Protein AF-A0A7C5Y019-F1 (afdb_monomer)

Nearest PDB structures (foldseek):
  6u0i-assembly1_B  TM=9.130E-01  e=3.586E-02  Escherichia coli str. K-12 substr. DH10B
  6g1n-assembly1_B  TM=8.318E-01  e=1.401E-01  Burkholderia pseudomallei K96243
  6g26-assembly1_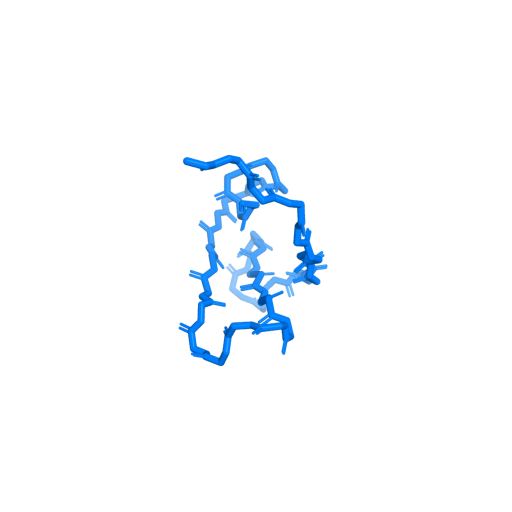D  TM=7.854E-01  e=3.335E-01  Burkholderia pseudomallei K96243
  4dbr-assembly1_A  TM=5.679E-01  e=7.855E+00  Sus scrofa
  2w9j-assembly1_A  TM=5.314E-01  e=8.356E+00  Schizosaccharomyces pombe

Structure (mmCIF, N/CA/C/O backbone):
data_AF-A0A7C5Y019-F1
#
_entry.id   AF-A0A7C5Y019-F1
#
loop_
_atom_site.group_PDB
_atom_site.id
_atom_site.type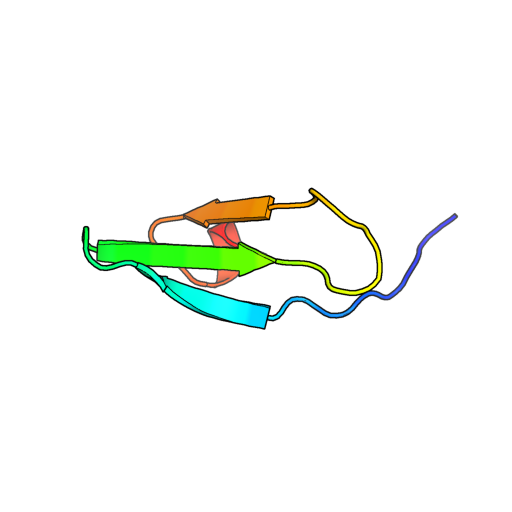_symbol
_atom_site.label_atom_id
_atom_site.label_alt_id
_atom_site.label_comp_id
_atom_site.label_asym_id
_atom_site.label_entity_id
_atom_site.label_seq_id
_atom_site.pdbx_PDB_ins_code
_atom_site.Cartn_x
_atom_site.Cartn_y
_atom_site.Cartn_z
_atom_site.occupancy
_atom_site.B_iso_or_equiv
_atom_site.auth_seq_id
_atom_site.auth_comp_id
_atom_site.auth_asym_id
_atom_site.auth_atom_id
_atom_site.pdbx_PDB_model_num
ATOM 1 N N . MET A 1 1 ? 7.816 14.249 -14.018 1.00 71.69 1 MET A N 1
ATOM 2 C CA . MET A 1 1 ? 6.684 1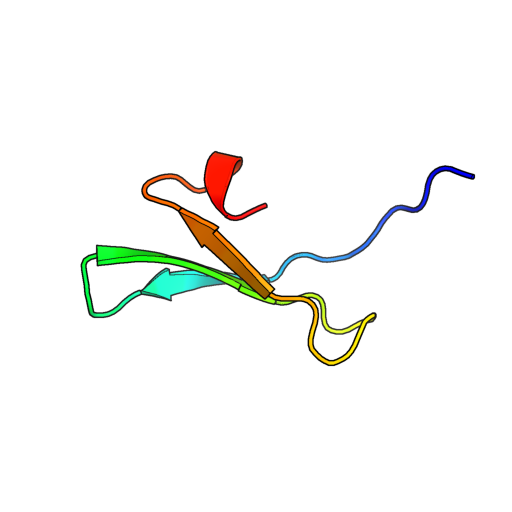3.514 -14.628 1.00 71.69 1 MET A CA 1
ATOM 3 C C . MET A 1 1 ? 5.852 12.919 -13.507 1.00 71.69 1 MET A C 1
ATOM 5 O O . MET A 1 1 ? 6.445 12.510 -12.518 1.00 71.69 1 MET A O 1
ATOM 9 N N . LYS A 1 2 ? 4.521 12.914 -13.632 1.00 84.94 2 LYS A N 1
ATOM 10 C CA . LYS A 1 2 ? 3.640 12.102 -12.781 1.00 84.94 2 LYS A CA 1
ATOM 11 C C . LYS A 1 2 ? 3.283 10.845 -13.569 1.00 84.94 2 LYS A C 1
ATOM 13 O O . LYS A 1 2 ? 3.013 10.962 -14.762 1.00 84.94 2 LYS A O 1
ATOM 18 N N . ALA A 1 3 ? 3.337 9.693 -12.918 1.00 89.50 3 ALA A N 1
ATOM 19 C CA . ALA A 1 3 ? 2.895 8.423 -13.474 1.00 89.50 3 ALA A CA 1
ATOM 20 C C . ALA A 1 3 ? 1.693 7.929 -12.665 1.00 89.50 3 ALA A C 1
ATOM 22 O O . ALA A 1 3 ? 1.598 8.217 -11.472 1.00 89.50 3 ALA A O 1
ATOM 23 N N . GLU A 1 4 ? 0.801 7.205 -13.326 1.00 95.56 4 GLU A N 1
ATOM 24 C CA . GLU A 1 4 ? -0.251 6.415 -12.691 1.00 95.56 4 GLU A CA 1
ATOM 25 C C . GLU A 1 4 ? 0.170 4.950 -12.811 1.00 95.56 4 GLU A C 1
ATOM 27 O O . GLU A 1 4 ? 0.553 4.508 -13.895 1.00 95.56 4 GLU A O 1
ATOM 32 N N . LEU A 1 5 ? 0.179 4.236 -11.688 1.00 95.38 5 LEU A N 1
ATOM 33 C CA . LEU A 1 5 ? 0.657 2.859 -11.569 1.00 95.38 5 LEU A CA 1
ATOM 34 C C . LEU A 1 5 ? -0.345 2.048 -10.752 1.00 95.38 5 LEU A C 1
ATOM 36 O O . LEU A 1 5 ? -1.094 2.608 -9.946 1.00 95.38 5 LEU A O 1
ATOM 40 N N . THR A 1 6 ? -0.329 0.732 -10.931 1.00 96.88 6 THR A N 1
ATOM 41 C CA . THR A 1 6 ? -1.150 -0.182 -10.143 1.00 96.88 6 THR A CA 1
ATOM 42 C C . THR A 1 6 ? -0.440 -0.541 -8.841 1.00 96.88 6 THR A C 1
ATOM 44 O O . THR A 1 6 ? 0.717 -0.944 -8.847 1.00 96.88 6 THR A O 1
ATOM 47 N N . ALA A 1 7 ? -1.149 -0.453 -7.716 1.00 97.25 7 ALA A N 1
ATOM 48 C CA . ALA A 1 7 ? -0.721 -1.038 -6.449 1.00 97.25 7 ALA A CA 1
ATOM 49 C C . ALA A 1 7 ? -1.657 -2.200 -6.104 1.00 97.25 7 ALA A C 1
ATOM 51 O O . ALA A 1 7 ? -2.864 -2.008 -5.940 1.00 97.25 7 ALA A O 1
ATOM 52 N N . ILE A 1 8 ? -1.109 -3.410 -6.011 1.00 98.06 8 ILE A N 1
ATOM 53 C CA . ILE A 1 8 ? -1.807 -4.565 -5.441 1.00 98.06 8 ILE A CA 1
ATOM 54 C C . ILE A 1 8 ? -1.510 -4.546 -3.950 1.00 98.06 8 ILE A C 1
ATOM 56 O O . ILE A 1 8 ? -0.342 -4.581 -3.583 1.00 98.06 8 ILE A O 1
ATOM 60 N N . ILE A 1 9 ? -2.546 -4.469 -3.116 1.00 98.44 9 ILE A N 1
ATOM 61 C CA . ILE A 1 9 ? -2.421 -4.341 -1.660 1.00 98.44 9 ILE A CA 1
ATOM 62 C C . ILE A 1 9 ? -3.096 -5.540 -1.011 1.00 98.44 9 ILE A C 1
ATOM 64 O O . ILE A 1 9 ? -4.274 -5.802 -1.262 1.00 98.44 9 ILE A O 1
ATOM 68 N N . GLU A 1 10 ? -2.363 -6.241 -0.156 1.00 98.25 10 GLU A N 1
ATOM 69 C CA . G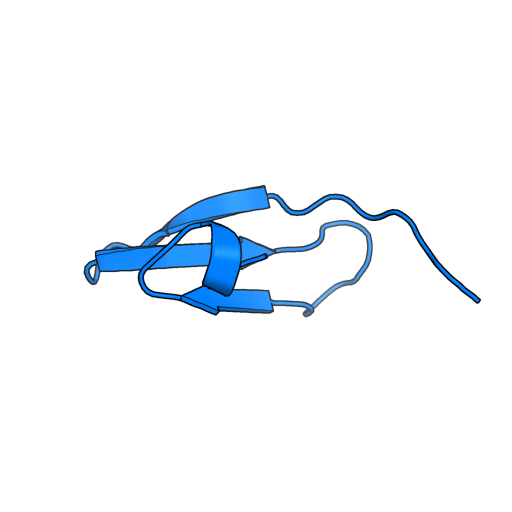LU A 1 10 ? -2.833 -7.436 0.534 1.00 98.25 10 GLU A CA 1
ATOM 70 C C . GLU A 1 10 ? -2.550 -7.331 2.040 1.00 98.25 10 GLU A C 1
ATOM 72 O O . GLU A 1 10 ? -1.559 -6.717 2.446 1.00 98.25 10 GLU A O 1
ATOM 77 N N . PRO A 1 11 ? -3.409 -7.904 2.901 1.00 98.38 11 PRO A N 1
ATOM 78 C CA . PRO A 1 11 ? -3.127 -7.975 4.328 1.00 98.38 11 PRO A CA 1
ATOM 79 C C . PRO A 1 11 ? -1.888 -8.840 4.580 1.00 98.38 11 PRO A C 1
ATOM 81 O O . PRO A 1 11 ? -1.740 -9.918 3.999 1.00 98.38 11 PRO A O 1
ATOM 84 N N . ALA A 1 12 ? -1.007 -8.373 5.460 1.00 97.88 12 ALA A N 1
ATOM 85 C CA . ALA A 1 12 ? 0.200 -9.102 5.821 1.00 97.88 12 ALA A CA 1
ATOM 86 C C . ALA A 1 12 ? -0.083 -10.093 6.974 1.00 97.88 12 ALA A C 1
ATOM 88 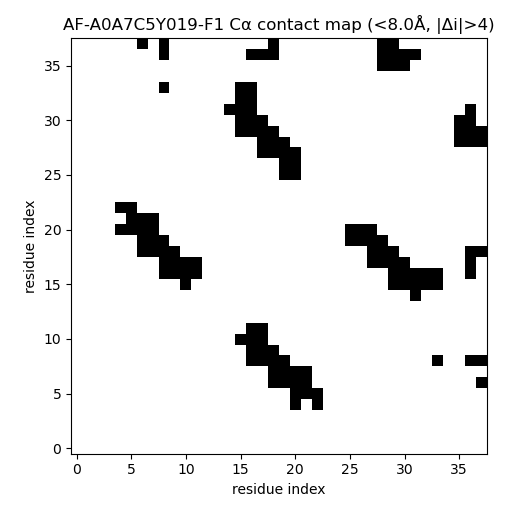O O . ALA A 1 12 ? -0.861 -9.767 7.879 1.00 97.88 12 ALA A O 1
ATOM 89 N N . PRO A 1 13 ? 0.518 -11.301 6.983 1.00 97.19 13 PRO A N 1
ATOM 90 C CA . PRO A 1 13 ? 0.326 -12.283 8.057 1.00 97.19 13 PRO A CA 1
ATOM 91 C C . PRO A 1 13 ? 0.672 -11.765 9.463 1.00 97.19 13 PRO A C 1
ATOM 93 O O . PRO A 1 13 ? 0.077 -12.201 10.446 1.00 97.19 13 PRO A O 1
ATOM 96 N N . GLU A 1 14 ? 1.623 -10.838 9.558 1.00 96.44 14 GLU A N 1
ATOM 97 C CA . GLU A 1 14 ? 2.056 -10.163 10.784 1.00 96.44 14 GLU A CA 1
ATOM 98 C C . GLU A 1 14 ? 1.123 -9.024 11.239 1.00 96.44 14 GLU A C 1
ATOM 100 O O . GLU A 1 14 ? 1.329 -8.454 12.310 1.00 96.44 14 GLU A O 1
ATOM 105 N N . GLY A 1 15 ? 0.078 -8.725 10.462 1.00 97.25 15 GLY A N 1
ATOM 106 C CA . GLY A 1 15 ? -0.781 -7.555 10.630 1.00 97.25 15 GLY A CA 1
ATOM 107 C C . GLY A 1 15 ? -0.367 -6.390 9.724 1.00 97.25 15 GLY A C 1
ATOM 108 O O . GLY A 1 15 ? 0.768 -6.304 9.268 1.00 97.25 15 GLY A O 1
ATOM 109 N N . GLY A 1 16 ? -1.309 -5.486 9.444 1.00 98.44 16 GLY A N 1
ATOM 110 C CA . GLY A 1 16 ? -1.116 -4.414 8.462 1.00 98.44 16 GLY A CA 1
ATOM 111 C C . GLY A 1 16 ? -1.249 -4.904 7.017 1.00 98.44 16 GLY A C 1
ATOM 112 O O . GLY A 1 16 ? -1.962 -5.873 6.742 1.00 98.44 16 GLY A O 1
ATOM 113 N N . TYR A 1 17 ? -0.581 -4.213 6.093 1.00 98.69 17 TYR A N 1
ATOM 114 C CA . TYR A 1 17 ? -0.666 -4.441 4.652 1.00 98.69 17 TYR A CA 1
ATOM 115 C C . TYR A 1 17 ? 0.709 -4.371 3.999 1.00 98.69 17 TYR A C 1
ATOM 117 O O . TYR A 1 17 ? 1.552 -3.564 4.390 1.00 98.69 17 TYR A O 1
ATOM 125 N N . TRP A 1 18 ? 0.899 -5.165 2.951 1.00 98.19 18 TRP A N 1
ATOM 126 C CA . TRP A 1 18 ? 2.002 -5.016 2.009 1.00 98.19 18 TRP A CA 1
ATOM 127 C C . TRP A 1 18 ? 1.440 -4.699 0.625 1.00 98.19 18 TRP A C 1
ATOM 129 O O . TRP A 1 18 ? 0.295 -5.039 0.312 1.00 98.19 18 TRP A O 1
ATOM 139 N N . ALA A 1 19 ? 2.233 -4.012 -0.189 1.00 98.31 19 ALA A N 1
ATOM 140 C CA . ALA A 1 19 ? 1.854 -3.639 -1.539 1.00 98.31 19 ALA A CA 1
ATOM 141 C C . ALA A 1 19 ? 2.965 -3.931 -2.542 1.00 98.31 19 ALA A C 1
ATOM 143 O O . ALA A 1 19 ? 4.145 -3.774 -2.225 1.00 98.31 19 ALA A O 1
ATOM 144 N N . ILE A 1 20 ? 2.580 -4.293 -3.765 1.00 98.06 20 ILE A N 1
ATOM 145 C CA . ILE A 1 20 ? 3.489 -4.438 -4.906 1.00 98.06 20 ILE A CA 1
ATOM 146 C C . ILE A 1 20 ? 2.966 -3.688 -6.129 1.00 98.06 20 ILE A C 1
ATOM 148 O O . ILE A 1 20 ? 1.757 -3.597 -6.352 1.00 98.06 20 ILE A O 1
ATOM 152 N N . CYS A 1 21 ? 3.892 -3.203 -6.956 1.00 97.62 21 CYS A N 1
ATOM 153 C CA . CYS A 1 21 ? 3.588 -2.624 -8.262 1.00 97.62 21 CYS A CA 1
ATOM 154 C C . CYS A 1 21 ? 4.029 -3.590 -9.376 1.00 97.62 21 CYS A C 1
ATOM 156 O O . CYS A 1 21 ? 5.234 -3.758 -9.584 1.00 97.62 21 CYS A O 1
ATOM 158 N N . PRO A 1 22 ? 3.104 -4.251 -10.099 1.00 96.81 22 PRO A N 1
ATOM 159 C CA . PRO A 1 22 ? 3.474 -5.205 -11.146 1.00 96.81 22 PRO A CA 1
ATOM 160 C C . PRO A 1 22 ? 4.207 -4.548 -12.328 1.00 96.81 22 PRO A C 1
ATOM 162 O O . PRO A 1 22 ? 4.964 -5.221 -13.028 1.00 96.81 22 PRO A O 1
ATOM 165 N N . GLU A 1 23 ? 4.028 -3.244 -12.545 1.00 97.56 23 GLU A N 1
ATOM 166 C CA . GLU A 1 23 ? 4.721 -2.475 -13.581 1.00 97.56 23 GLU A CA 1
ATOM 167 C C . GLU A 1 23 ? 6.181 -2.146 -13.219 1.00 97.56 23 GLU A C 1
ATOM 169 O O . GLU A 1 23 ? 6.974 -1.837 -14.112 1.00 97.56 23 GLU A O 1
ATOM 174 N N . VAL A 1 24 ? 6.558 -2.215 -11.933 1.00 96.38 24 VAL A N 1
ATOM 175 C CA . VAL A 1 24 ? 7.905 -1.880 -11.441 1.00 96.38 24 VAL A CA 1
ATOM 176 C C . VAL A 1 24 ? 8.440 -3.014 -10.555 1.00 96.38 24 VAL A C 1
ATOM 178 O O . VAL A 1 24 ? 8.236 -3.006 -9.339 1.00 96.38 24 VAL A O 1
ATOM 181 N N . PRO A 1 25 ? 9.166 -3.990 -11.134 1.00 95.00 25 PRO A N 1
ATOM 182 C CA . PRO A 1 25 ? 9.707 -5.118 -10.383 1.00 95.00 25 PRO A CA 1
ATOM 183 C C . PRO A 1 25 ? 10.541 -4.670 -9.175 1.00 95.00 25 PRO A C 1
ATOM 185 O O . PRO A 1 25 ?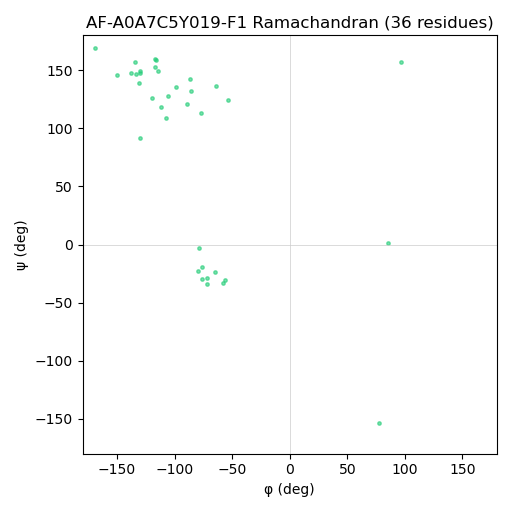 11.506 -3.919 -9.316 1.00 95.00 25 PRO A O 1
ATOM 188 N N . GLY A 1 26 ? 10.175 -5.155 -7.987 1.00 94.62 26 GLY A N 1
ATOM 189 C CA . GLY A 1 26 ? 10.863 -4.848 -6.731 1.00 94.6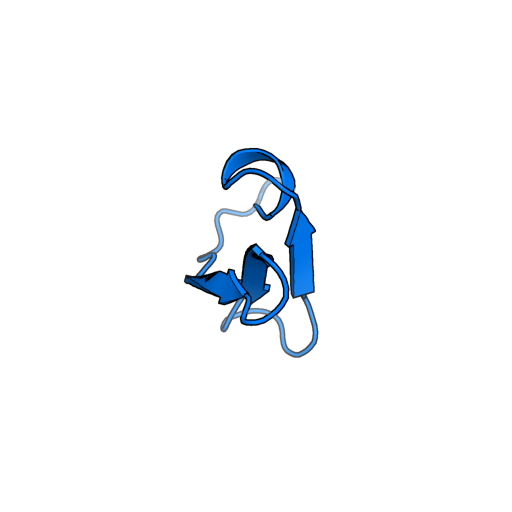2 26 GLY A CA 1
ATOM 190 C C . GLY A 1 26 ? 10.418 -3.558 -6.034 1.00 94.62 26 GLY A C 1
ATOM 191 O O . GLY A 1 26 ? 10.958 -3.251 -4.972 1.00 94.62 26 GLY A O 1
ATOM 192 N N . ALA A 1 27 ? 9.445 -2.820 -6.575 1.00 95.88 27 ALA A N 1
ATOM 193 C CA . ALA A 1 27 ? 8.774 -1.758 -5.832 1.00 95.88 27 ALA A CA 1
ATOM 194 C C . ALA A 1 27 ? 7.762 -2.371 -4.853 1.00 95.88 27 ALA A C 1
ATOM 196 O O . ALA A 1 27 ? 6.764 -2.956 -5.281 1.00 95.88 27 ALA A O 1
ATOM 197 N N . ASN A 1 28 ? 8.030 -2.223 -3.551 1.00 96.50 28 ASN A N 1
ATOM 198 C CA . ASN A 1 28 ? 7.180 -2.742 -2.481 1.00 96.50 28 ASN A CA 1
ATOM 199 C C . ASN A 1 28 ? 6.902 -1.649 -1.439 1.00 96.50 28 ASN A C 1
ATOM 201 O O . ASN A 1 28 ? 7.819 -0.912 -1.070 1.00 96.50 28 ASN A O 1
ATOM 205 N N . GLY A 1 29 ? 5.664 -1.586 -0.952 1.00 97.06 29 GLY A N 1
ATOM 206 C CA . GLY A 1 29 ? 5.232 -0.744 0.168 1.00 97.06 29 GLY A CA 1
ATOM 207 C C . GLY A 1 29 ? 4.749 -1.592 1.348 1.00 97.06 29 GLY A C 1
ATOM 208 O O . GLY A 1 29 ? 4.397 -2.760 1.175 1.00 97.06 29 GLY A O 1
ATOM 209 N N . GLN A 1 30 ? 4.747 -1.024 2.553 1.00 98.38 30 GLN A N 1
ATOM 210 C CA . GLN A 1 30 ? 4.192 -1.653 3.756 1.00 98.38 30 GLN A CA 1
ATOM 211 C C . GLN A 1 30 ? 3.679 -0.578 4.714 1.00 98.38 30 GLN A C 1
ATOM 213 O O . GLN A 1 30 ? 4.278 0.490 4.825 1.00 98.38 30 GLN A O 1
ATOM 218 N N . GLY A 1 31 ? 2.604 -0.883 5.436 1.00 98.31 31 GLY A N 1
ATOM 219 C CA . GLY A 1 31 ? 2.070 -0.000 6.465 1.00 98.31 31 GLY A CA 1
ATOM 220 C C . GLY A 1 31 ? 1.003 -0.666 7.324 1.00 98.31 31 GLY A C 1
ATOM 221 O O . GLY A 1 31 ? 0.515 -1.752 7.007 1.00 98.31 31 GLY A O 1
ATOM 222 N N . GLU A 1 32 ? 0.622 -0.009 8.419 1.00 98.50 32 GLU A N 1
ATOM 223 C CA . GLU A 1 32 ? -0.477 -0.481 9.268 1.00 98.50 32 GLU A CA 1
ATOM 224 C C . GLU A 1 32 ? -1.831 -0.281 8.571 1.00 98.50 32 GLU A C 1
ATOM 226 O O . GLU A 1 32 ? -2.772 -1.057 8.759 1.00 98.50 32 GLU A O 1
ATOM 231 N N . THR A 1 33 ? -1.917 0.733 7.710 1.00 98.44 33 THR A N 1
ATOM 232 C CA . THR A 1 33 ? -3.091 1.077 6.914 1.00 98.44 33 THR A CA 1
ATOM 233 C C . THR A 1 33 ? -2.835 0.948 5.414 1.00 98.44 33 THR A C 1
ATOM 235 O O . THR A 1 33 ? -1.708 1.011 4.926 1.00 98.44 33 THR A O 1
ATOM 238 N N . VAL A 1 34 ? -3.923 0.830 4.652 1.00 98.00 34 VAL A N 1
ATOM 239 C CA . VAL A 1 34 ? -3.891 0.825 3.182 1.00 9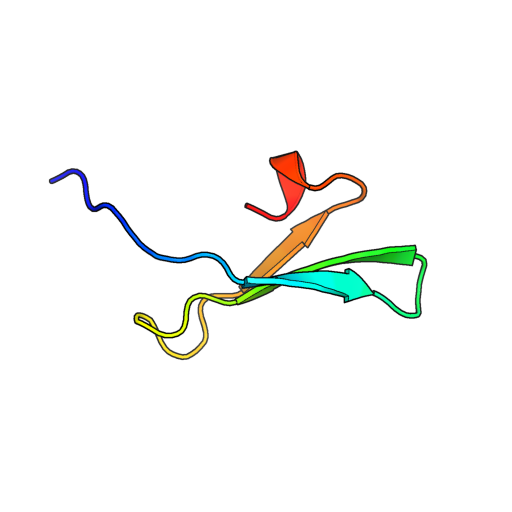8.00 34 VAL A CA 1
ATOM 240 C C . VAL A 1 34 ? -3.261 2.104 2.618 1.00 98.00 34 VAL A C 1
ATOM 242 O O . VAL A 1 34 ? -2.626 2.047 1.576 1.00 98.00 34 VAL A O 1
ATOM 245 N N . GLU A 1 35 ? -3.437 3.253 3.275 1.00 97.88 35 GLU A N 1
ATOM 246 C CA . GLU A 1 35 ? -2.880 4.526 2.801 1.00 97.88 35 GLU A CA 1
ATOM 247 C C . GLU A 1 35 ? -1.356 4.590 2.968 1.00 97.88 35 GLU A C 1
ATOM 249 O O . GLU A 1 35 ? -0.682 5.168 2.128 1.00 97.88 35 GLU A O 1
ATOM 254 N N . GLU A 1 36 ? -0.816 3.971 4.022 1.00 98.00 36 GLU A N 1
ATOM 255 C CA . GLU A 1 36 ? 0.631 3.885 4.270 1.00 98.00 36 GLU A CA 1
ATOM 256 C C . GLU A 1 36 ? 1.322 2.849 3.377 1.00 98.00 36 GLU A C 1
ATOM 258 O O . GLU A 1 36 ? 2.501 2.996 3.070 1.00 98.00 36 GLU A O 1
ATOM 263 N N . ALA A 1 37 ? 0.601 1.797 2.978 1.00 97.56 37 ALA A N 1
ATOM 264 C CA . ALA A 1 37 ? 1.131 0.760 2.099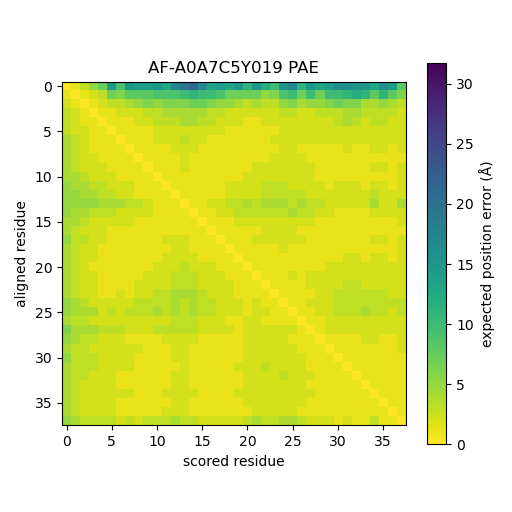 1.00 97.56 37 ALA A CA 1
ATOM 265 C C . ALA A 1 37 ? 1.141 1.158 0.610 1.00 97.56 37 ALA A C 1
ATOM 267 O O . ALA A 1 37 ? 1.900 0.560 -0.150 1.00 97.56 37 ALA A O 1
ATOM 268 N N . LYS A 1 38 ? 0.298 2.115 0.196 1.00 92.75 38 LYS A N 1
ATOM 269 C CA . LYS A 1 38 ? 0.261 2.670 -1.173 1.00 92.75 38 LYS A CA 1
ATOM 270 C C . LYS A 1 38 ? 1.517 3.474 -1.496 1.00 92.75 38 LYS A C 1
ATOM 272 O O . LYS A 1 38 ? 1.983 3.339 -2.649 1.00 92.75 38 LYS A O 1
#

Mean predicted aligned error: 2.32 Å

Radius of gyration: 10.25 Å; Cα contacts (8 Å, |Δi|>4): 67; chains: 1; bounding box: 15×26×25 Å

Foldseek 3Di:
DDDDFDWDWDADPVAFIKIDTPVDPPDIATDNYPVRRD

Sequence (38 aa):
MKAELTAIIEPAPEGGYWAICPEVPGANGQGETVEEAK

Secondary structure (DSSP, 8-state):
-------EEEE-TTSSEEEE-TTSTT-EEEESSHHHH-

Solvent-accessible surface area (backbone atoms only — not comparable to full-atom values): 2410 Å² total; per-residue (Å²): 135,88,84,89,81,64,72,52,72,46,77,36,98,90,60,37,24,35,21,39,27,88,91,41,88,89,48,69,35,56,26,78,42,73,80,60,13,105

pLDDT: mean 96.05, std 4.79, range [71.69, 98.69]